Protein AF-A0A376DH18-F1 (afdb_monomer)

Sequence (117 aa):
MYSTLTREAITVTDIGEIGPEFTLIPPTTPYDKWDGEKWITDTAAQHAAAVAEANTKKSALLDEANAVTADWRTELALGIISDSDKTKLIAWMAYIRDVKATDTSTAPNVAFPSKPE

pLDDT: mean 79.19, std 20.58, range [38.75, 98.38]

Organism: NCBI:txid93378

Nearest PDB structures (foldseek):
  6dlm-assembly1_A  TM=6.278E-01  e=2.500E+00  synthetic construct
  6x94-assembly1_A  TM=4.406E-01  e=2.661E+00  Methanosarcina mazei Go1

Secondary structure (DSSP, 8-state):
-EETTT--B----S-SPPPTTEESSPPSSTTEEE-SSSEEE-HHHHHHHHHHHHHHHHHHHHHHHHHHTHHHHHHHHHT---HHHHHHHHHHHHHHHHHHH--GGGTTS--PPPPP-

Foldseek 3Di:
DAFLVPRDDDDDPDDDDDDLRDDPDHDPDPQWHDPSPDTDRPVVVVLVVLLVVLVVVLVVLLVVLCVVCVVVVVCVVVVNHDPVNVVLNVQSVVLNVQSVVFDSSPPPPTDRDDRDD

Mean predicted aligned error: 11.99 Å

Solvent-accessible surface area (backbone atoms only — not comparable to full-atom values): 7115 Å² total; per-residue (Å²): 81,36,39,76,87,74,72,46,82,44,89,76,95,72,97,65,86,77,53,96,67,53,47,89,71,77,71,90,51,101,47,44,40,75,75,88,84,50,73,44,67,37,61,66,60,48,38,53,50,33,26,51,50,43,47,53,52,49,50,52,55,45,54,50,55,51,59,75,40,46,62,55,54,50,28,50,75,71,70,68,51,49,75,68,55,49,52,41,47,52,47,50,52,50,44,48,51,51,48,69,66,50,64,37,85,59,30,79,78,56,80,75,74,76,84,73,124

InterPro domains:
  IPR003458 Bacteriophage T4, Gp38, tail fibre assembly [PF02413] (2-117)
  IPR051220 Tail Fiber Assembly Chaperone [PTHR34413] (20-117)

Structure (mmCIF, N/CA/C/O backbone):
data_AF-A0A376DH18-F1
#
_entry.id   AF-A0A376DH18-F1
#
loop_
_atom_site.group_PDB
_atom_site.id
_atom_site.type_symbol
_atom_site.label_atom_id
_atom_site.label_alt_id
_atom_site.label_comp_id
_atom_site.label_asym_id
_atom_site.label_entity_id
_atom_site.label_seq_id
_atom_site.pdbx_PDB_ins_code
_atom_site.Cartn_x
_atom_site.Cartn_y
_atom_site.Cartn_z
_atom_site.occupancy
_atom_site.B_iso_or_equiv
_atom_site.auth_seq_id
_atom_site.auth_comp_id
_atom_site.auth_asym_id
_atom_site.auth_atom_id
_atom_site.pdbx_PDB_model_num
ATOM 1 N N . MET A 1 1 ? 23.826 16.481 -30.243 1.00 52.03 1 MET A N 1
ATOM 2 C CA . MET A 1 1 ? 24.150 15.053 -30.452 1.00 52.03 1 MET A CA 1
ATOM 3 C C . MET A 1 1 ? 23.877 14.319 -29.151 1.00 52.03 1 MET A C 1
ATOM 5 O O . MET A 1 1 ? 24.054 14.930 -28.105 1.00 52.03 1 MET A O 1
ATOM 9 N N . TYR A 1 2 ? 23.433 13.064 -29.189 1.00 48.19 2 TYR A N 1
ATOM 10 C CA . TYR A 1 2 ? 23.205 12.267 -27.977 1.00 48.19 2 TYR A CA 1
ATOM 11 C C . TYR A 1 2 ? 24.161 11.074 -27.954 1.00 48.19 2 TYR A C 1
ATOM 13 O O . TYR A 1 2 ? 24.350 10.417 -28.977 1.00 48.19 2 TYR A O 1
ATOM 21 N N . SER A 1 3 ? 24.772 10.812 -26.798 1.00 50.62 3 SER A N 1
ATOM 22 C CA . SER A 1 3 ? 25.639 9.645 -26.590 1.00 50.62 3 SER A CA 1
ATOM 23 C C . SER A 1 3 ? 24.805 8.359 -26.563 1.00 50.62 3 SER A C 1
ATOM 25 O O . SER A 1 3 ? 23.898 8.230 -25.739 1.00 50.62 3 SER A O 1
ATOM 27 N N . THR A 1 4 ? 25.117 7.383 -27.422 1.00 46.94 4 THR A N 1
ATOM 28 C CA . THR A 1 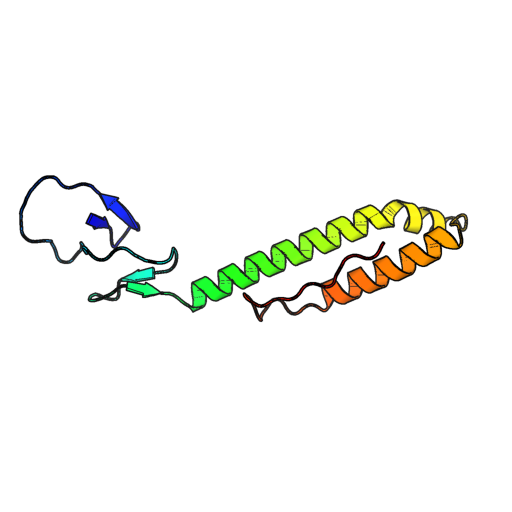4 ? 24.467 6.052 -27.424 1.00 46.94 4 THR A CA 1
ATOM 29 C C . THR A 1 4 ? 24.848 5.195 -26.210 1.00 46.94 4 THR A C 1
ATOM 31 O O . THR A 1 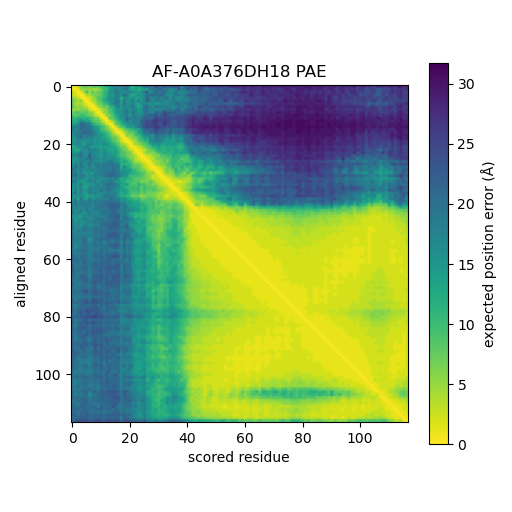4 ? 24.146 4.239 -25.887 1.00 46.94 4 THR A O 1
ATOM 34 N N . LEU A 1 5 ? 25.918 5.572 -25.500 1.00 50.34 5 LEU A N 1
ATOM 35 C CA . LEU A 1 5 ? 26.402 4.913 -24.284 1.00 50.34 5 LEU A CA 1
ATOM 36 C C . LEU A 1 5 ? 25.753 5.473 -23.011 1.00 50.34 5 LEU A C 1
ATOM 38 O O . LEU A 1 5 ? 25.439 4.711 -22.100 1.00 50.34 5 LEU A O 1
ATOM 42 N N . THR A 1 6 ? 25.559 6.794 -22.933 1.00 54.06 6 THR A N 1
ATOM 43 C CA . THR A 1 6 ? 25.169 7.478 -21.681 1.00 54.06 6 THR A CA 1
ATOM 44 C C . THR A 1 6 ? 23.844 8.233 -21.755 1.00 54.06 6 THR A C 1
ATOM 46 O O . THR A 1 6 ? 23.343 8.662 -20.722 1.00 54.06 6 THR A O 1
ATOM 49 N N . ARG A 1 7 ? 23.240 8.371 -22.945 1.00 54.72 7 ARG A N 1
ATOM 50 C CA . ARG A 1 7 ? 21.986 9.114 -23.196 1.00 54.72 7 ARG A CA 1
ATOM 51 C C . ARG A 1 7 ? 22.040 10.614 -22.858 1.00 54.72 7 ARG A C 1
ATOM 53 O O . ARG A 1 7 ? 21.004 11.271 -22.827 1.00 54.72 7 ARG A O 1
ATOM 60 N N . GLU A 1 8 ? 23.230 11.179 -22.657 1.00 52.38 8 GLU A N 1
ATOM 61 C CA . GLU A 1 8 ? 23.419 12.611 -22.399 1.00 52.38 8 GLU A CA 1
ATOM 62 C C . GLU A 1 8 ? 23.510 13.431 -23.696 1.00 52.38 8 GLU A C 1
ATOM 64 O O . GLU A 1 8 ? 24.020 12.960 -24.720 1.00 52.38 8 GLU A O 1
ATOM 69 N N . ALA A 1 9 ? 23.015 14.673 -23.645 1.00 45.16 9 ALA A N 1
ATOM 70 C CA . ALA A 1 9 ? 23.086 15.631 -24.743 1.00 45.16 9 ALA A CA 1
ATOM 71 C C . ALA A 1 9 ? 24.459 16.323 -24.767 1.00 45.16 9 ALA A C 1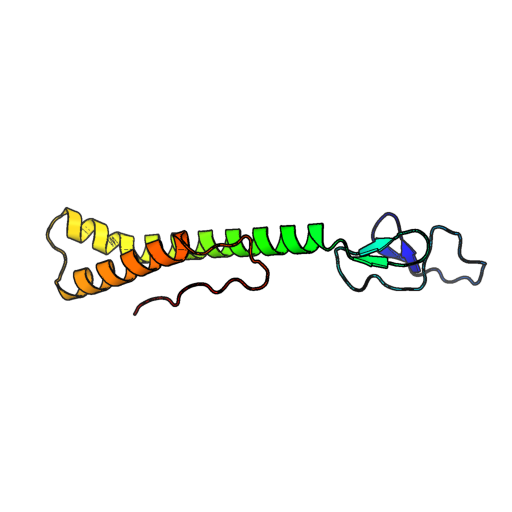
ATOM 73 O O . ALA A 1 9 ? 24.816 17.034 -23.832 1.00 45.16 9 ALA A O 1
ATOM 74 N N . ILE A 1 10 ? 25.203 16.159 -25.862 1.00 51.44 10 ILE A N 1
ATOM 75 C CA . ILE A 1 10 ? 26.474 16.845 -26.120 1.00 51.44 10 ILE A CA 1
ATOM 76 C C . ILE A 1 10 ? 26.267 17.854 -27.257 1.00 51.44 10 ILE A C 1
ATOM 78 O O . ILE A 1 10 ? 25.773 17.519 -28.345 1.00 51.44 10 ILE A O 1
ATOM 82 N N . THR A 1 11 ? 26.651 19.107 -27.015 1.00 39.81 11 THR A N 1
ATOM 83 C CA . THR A 1 11 ? 26.738 20.162 -28.031 1.00 39.81 11 THR A CA 1
ATOM 84 C C . THR A 1 11 ? 28.138 20.143 -28.644 1.00 39.81 11 THR A C 1
ATOM 86 O O . THR A 1 11 ? 29.076 20.664 -28.047 1.00 39.81 11 THR A O 1
ATOM 89 N N . VAL A 1 12 ? 28.298 19.521 -29.815 1.00 43.72 12 VAL A N 1
ATOM 90 C CA . VAL A 1 12 ? 29.535 19.611 -30.608 1.00 43.72 12 VAL A CA 1
ATOM 91 C C . VAL A 1 12 ? 29.346 20.681 -31.678 1.00 43.72 12 VAL A C 1
ATOM 93 O O . VAL A 1 12 ? 28.437 20.593 -32.501 1.00 43.72 12 VAL A O 1
ATOM 96 N N . THR A 1 13 ? 30.198 21.700 -31.622 1.00 42.97 13 THR A N 1
ATOM 97 C CA . THR A 1 13 ? 30.249 22.881 -32.493 1.00 42.97 13 THR A CA 1
ATOM 98 C C . THR A 1 13 ? 31.271 22.697 -33.623 1.00 42.97 13 THR A C 1
ATOM 100 O O . THR A 1 13 ? 32.099 23.570 -33.828 1.00 42.97 13 THR A O 1
ATOM 103 N N . ASP A 1 14 ? 31.253 21.570 -34.346 1.00 38.75 14 ASP A N 1
ATOM 104 C CA . ASP A 1 14 ? 32.034 21.433 -35.587 1.00 38.75 14 ASP A CA 1
ATOM 105 C C . ASP A 1 14 ? 31.460 20.381 -36.552 1.00 38.75 14 ASP A C 1
ATOM 107 O O . ASP A 1 14 ? 30.980 19.322 -36.141 1.00 38.75 14 ASP A O 1
ATOM 111 N N . ILE A 1 15 ? 31.478 20.724 -37.845 1.00 43.91 15 ILE A N 1
ATOM 112 C CA . ILE A 1 15 ? 30.873 19.990 -38.968 1.00 43.91 15 ILE A CA 1
ATOM 113 C C . ILE A 1 15 ? 31.906 18.996 -39.518 1.00 43.91 15 ILE A C 1
ATOM 115 O O . ILE A 1 15 ? 32.719 19.331 -40.376 1.00 43.91 15 ILE A O 1
ATOM 119 N N . GLY A 1 16 ? 31.863 17.765 -39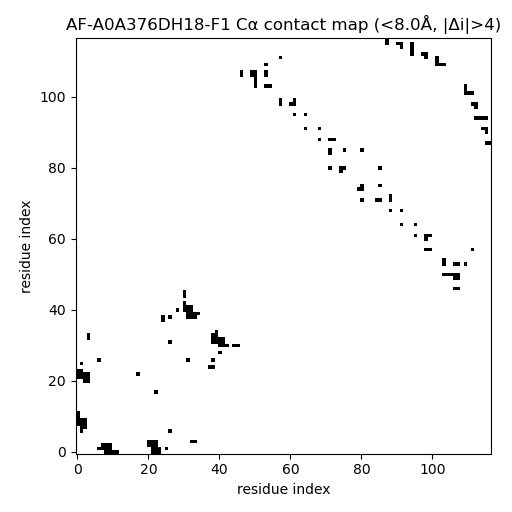.015 1.00 41.72 16 GLY A N 1
ATOM 120 C CA . GLY A 1 16 ? 32.544 16.589 -39.565 1.00 41.72 16 GLY A CA 1
ATOM 121 C C . GLY A 1 16 ? 31.604 15.381 -39.525 1.00 41.72 16 GLY A C 1
ATOM 122 O O . GLY A 1 16 ? 30.634 15.402 -38.765 1.00 41.72 16 GLY A O 1
ATOM 123 N N . GLU A 1 17 ? 31.843 14.370 -40.371 1.00 40.66 17 GLU A N 1
ATOM 124 C CA . GLU A 1 17 ? 31.010 13.158 -40.457 1.00 40.66 17 GLU A CA 1
ATOM 125 C C . GLU A 1 17 ? 30.722 12.583 -39.063 1.00 40.66 17 GLU A C 1
ATOM 127 O O . GLU A 1 17 ? 31.633 12.330 -38.274 1.00 40.66 17 GLU A O 1
ATOM 132 N N . ILE A 1 18 ? 29.434 12.409 -38.754 1.00 46.25 18 ILE A N 1
ATOM 133 C CA . ILE A 1 18 ? 28.978 11.785 -37.511 1.00 46.25 18 ILE A CA 1
ATOM 134 C C . ILE A 1 18 ? 29.565 10.371 -37.417 1.00 46.25 18 ILE A C 1
ATOM 136 O O . ILE A 1 18 ? 29.306 9.525 -38.271 1.00 46.25 18 ILE A O 1
ATOM 140 N N . GLY A 1 19 ? 30.378 10.124 -36.387 1.00 51.06 19 GLY A N 1
ATOM 141 C CA . GLY A 1 19 ? 30.885 8.785 -36.085 1.00 51.06 19 GLY A CA 1
ATOM 142 C C . GLY A 1 19 ? 29.731 7.808 -35.809 1.00 51.06 19 GLY A C 1
ATOM 143 O O . GLY A 1 19 ? 28.659 8.241 -35.375 1.00 51.06 19 GLY A O 1
ATOM 144 N N . PRO A 1 20 ? 29.920 6.494 -36.035 1.00 51.81 20 PRO A N 1
ATOM 145 C CA . PRO A 1 20 ? 28.864 5.483 -35.892 1.00 51.81 20 PRO A CA 1
ATOM 146 C C . PRO A 1 20 ? 28.264 5.410 -34.475 1.00 51.81 20 PRO A C 1
ATOM 148 O O . PRO A 1 20 ? 27.187 4.848 -34.285 1.00 51.81 20 PRO A O 1
ATOM 151 N N . GLU A 1 21 ? 28.933 5.992 -33.477 1.00 49.06 21 GLU A N 1
ATOM 152 C CA . GLU A 1 21 ? 28.465 6.095 -32.093 1.00 49.06 21 GLU A CA 1
ATOM 153 C C . GLU A 1 21 ? 27.491 7.261 -31.790 1.00 49.06 21 GLU A C 1
ATOM 155 O O . GLU A 1 21 ? 26.981 7.332 -30.664 1.00 49.06 21 GLU A O 1
ATOM 160 N N . PHE A 1 22 ? 27.187 8.149 -32.750 1.00 52.53 22 PHE A N 1
ATOM 161 C CA . PHE A 1 22 ? 26.325 9.324 -32.538 1.00 52.53 22 PHE A CA 1
ATOM 162 C C . PHE A 1 22 ? 25.100 9.355 -33.465 1.00 52.53 22 PHE A C 1
ATOM 164 O O . PHE A 1 22 ? 25.213 9.245 -34.681 1.00 52.53 22 PHE A O 1
ATOM 171 N N . THR A 1 23 ? 23.912 9.597 -32.895 1.00 55.03 23 THR A N 1
ATOM 172 C CA . THR A 1 23 ? 22.657 9.768 -33.653 1.00 55.03 23 THR A CA 1
ATOM 173 C C . THR A 1 23 ? 22.060 11.168 -33.477 1.00 55.03 23 THR A C 1
ATOM 175 O O . THR A 1 23 ? 22.143 11.781 -32.406 1.00 55.03 23 THR A O 1
ATOM 178 N N . LEU A 1 24 ? 21.468 11.690 -34.558 1.00 55.47 24 LEU A N 1
ATOM 179 C CA . LEU A 1 24 ? 20.703 12.945 -34.581 1.00 55.47 24 LEU A CA 1
ATOM 180 C C . LEU A 1 24 ? 19.235 12.750 -34.172 1.00 55.47 24 LEU A C 1
ATOM 182 O O . LEU A 1 24 ? 18.528 13.731 -33.953 1.00 55.47 24 LEU A O 1
ATOM 186 N N . ILE A 1 25 ? 18.773 11.502 -34.064 1.00 55.19 25 ILE A N 1
ATOM 187 C CA . ILE A 1 25 ? 17.420 11.184 -33.610 1.00 55.19 25 ILE A CA 1
ATOM 188 C C . ILE A 1 25 ? 17.442 11.216 -32.075 1.00 55.19 25 ILE A C 1
ATOM 190 O O . ILE A 1 25 ? 18.265 10.515 -31.489 1.00 55.19 25 ILE A O 1
ATOM 194 N N . PRO A 1 26 ? 16.603 12.011 -31.392 1.00 48.34 26 PRO A N 1
ATOM 195 C CA . PRO A 1 26 ? 16.530 11.981 -29.937 1.00 48.34 26 PRO A CA 1
ATOM 196 C C . PRO A 1 26 ? 15.796 10.716 -29.459 1.00 48.34 26 PRO A C 1
ATOM 198 O O . PRO A 1 26 ? 14.814 10.311 -30.092 1.00 48.34 26 PRO A O 1
ATOM 201 N N . PRO A 1 27 ? 16.212 10.103 -28.337 1.00 52.22 27 PRO A N 1
ATOM 202 C CA . PRO A 1 27 ? 15.363 9.136 -27.656 1.00 52.22 27 PRO A CA 1
ATOM 203 C C . PRO A 1 27 ? 14.076 9.849 -27.216 1.00 52.22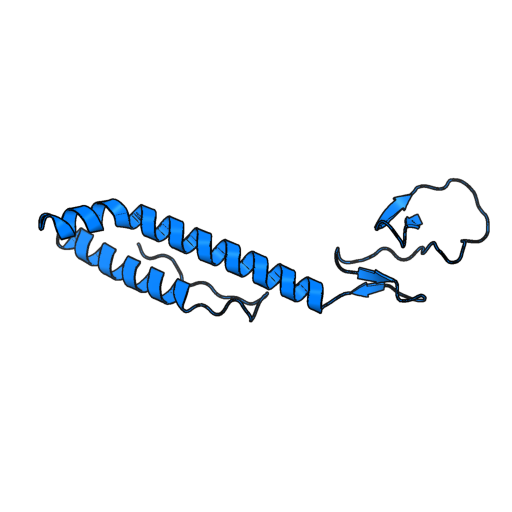 27 PRO A C 1
ATOM 205 O O . PRO A 1 27 ? 14.109 10.944 -26.657 1.00 52.22 27 PRO A O 1
ATOM 208 N N . THR A 1 28 ? 12.931 9.247 -27.512 1.00 58.78 28 THR A N 1
ATOM 209 C CA . THR A 1 28 ? 11.601 9.769 -27.170 1.00 58.78 28 THR A CA 1
ATOM 210 C C . THR A 1 28 ? 11.190 9.348 -25.758 1.00 58.78 28 THR A C 1
ATOM 212 O O . THR A 1 28 ? 10.385 10.025 -25.121 1.00 58.78 28 THR A O 1
ATOM 215 N N . THR A 1 29 ? 11.756 8.253 -25.237 1.00 56.25 29 THR A N 1
ATOM 216 C CA . THR A 1 29 ? 11.483 7.751 -23.886 1.00 56.25 29 THR A CA 1
ATOM 217 C C . THR A 1 29 ? 12.771 7.478 -23.096 1.00 56.25 29 THR A C 1
ATOM 219 O O . THR A 1 29 ? 13.801 7.143 -23.689 1.00 56.25 29 THR A O 1
ATOM 222 N N . PRO A 1 30 ? 12.734 7.519 -21.746 1.00 58.81 30 PRO A N 1
ATOM 223 C CA . PRO A 1 30 ? 13.876 7.147 -20.900 1.00 58.81 30 PRO A CA 1
ATOM 224 C C . PRO A 1 30 ? 14.344 5.691 -21.065 1.00 58.81 30 PRO A C 1
ATOM 226 O O . PRO A 1 30 ? 15.369 5.304 -20.506 1.00 58.81 30 PRO A O 1
ATOM 229 N N . TYR A 1 31 ? 13.601 4.865 -21.801 1.00 58.34 31 TYR A N 1
ATOM 230 C CA . TYR A 1 31 ? 13.843 3.431 -21.954 1.00 58.34 31 TYR A CA 1
ATOM 231 C C . TYR A 1 31 ? 14.335 3.061 -23.354 1.00 58.34 31 TYR A C 1
ATOM 233 O O . TYR A 1 31 ? 14.528 1.883 -23.644 1.00 58.34 31 TYR A O 1
ATOM 241 N N . ASP A 1 32 ? 14.584 4.044 -24.216 1.00 61.25 32 ASP A N 1
ATOM 242 C CA . ASP A 1 32 ? 15.023 3.797 -25.583 1.00 61.25 32 ASP A CA 1
ATOM 243 C C . ASP A 1 32 ? 16.461 3.253 -25.626 1.00 61.25 32 ASP A C 1
ATOM 245 O O . ASP A 1 32 ? 17.390 3.807 -25.028 1.00 61.25 32 ASP A O 1
ATOM 249 N N . LYS A 1 33 ? 16.651 2.132 -26.321 1.00 64.00 33 LYS A N 1
ATOM 250 C CA . LYS A 1 33 ? 17.944 1.505 -26.616 1.00 64.00 33 LYS A CA 1
ATOM 251 C C . LYS A 1 33 ? 18.249 1.659 -28.103 1.00 64.00 33 LYS A C 1
ATOM 253 O O . LYS A 1 33 ? 17.356 1.531 -28.934 1.00 64.00 33 LYS A O 1
ATOM 258 N N . TRP A 1 34 ? 19.495 1.967 -28.441 1.00 59.81 34 TRP A N 1
ATOM 259 C CA . TRP A 1 34 ? 19.922 2.103 -29.832 1.00 59.81 34 TRP A CA 1
ATOM 260 C C . TRP A 1 34 ? 20.207 0.717 -30.426 1.00 59.81 34 TRP A C 1
ATOM 262 O O . TRP A 1 34 ? 21.046 -0.002 -29.891 1.00 59.81 34 TRP A O 1
ATOM 272 N N . ASP A 1 35 ? 19.522 0.348 -31.510 1.00 59.81 35 ASP A N 1
ATOM 273 C CA . ASP A 1 35 ? 19.674 -0.957 -32.191 1.00 59.81 35 ASP A CA 1
ATOM 274 C C . ASP A 1 35 ? 20.651 -0.899 -33.386 1.00 59.81 35 ASP A C 1
ATOM 276 O O . ASP A 1 35 ? 20.708 -1.796 -34.216 1.00 59.81 35 ASP A O 1
ATOM 280 N N . GLY A 1 36 ? 21.407 0.196 -33.517 1.00 60.44 36 GLY A N 1
ATOM 281 C CA . GLY A 1 36 ? 22.341 0.438 -34.625 1.00 60.44 36 GLY A CA 1
ATOM 282 C C . GLY A 1 36 ? 21.777 1.333 -35.733 1.00 60.44 36 GLY A C 1
ATOM 283 O O . GLY A 1 36 ? 22.530 2.110 -36.310 1.00 60.44 36 GLY A O 1
ATOM 284 N N . GLU A 1 37 ? 20.460 1.311 -35.966 1.00 59.06 37 GLU A N 1
ATOM 285 C CA . GLU A 1 37 ? 19.788 2.174 -36.961 1.00 59.06 37 GLU A CA 1
ATOM 286 C C . GLU A 1 37 ? 18.744 3.126 -36.357 1.00 59.06 37 GLU A C 1
ATOM 288 O O . GLU A 1 37 ? 18.508 4.216 -36.880 1.00 59.06 37 GLU A O 1
ATOM 293 N N . LYS A 1 38 ? 18.090 2.723 -35.260 1.00 61.59 38 LYS A N 1
ATOM 294 C CA . LYS A 1 38 ? 16.998 3.477 -34.631 1.00 61.59 38 LYS A CA 1
ATOM 295 C C . LYS A 1 38 ? 16.927 3.234 -33.128 1.00 61.59 38 LYS A C 1
ATOM 297 O O . LYS A 1 38 ? 17.408 2.223 -32.616 1.00 61.59 38 LYS A O 1
ATOM 302 N N . TRP A 1 39 ? 16.258 4.149 -32.434 1.00 60.94 39 TRP A N 1
ATOM 303 C CA . TRP A 1 39 ? 15.841 3.945 -31.052 1.00 60.94 39 TRP A CA 1
ATOM 304 C C . TRP A 1 39 ? 14.714 2.913 -31.000 1.00 60.94 39 TRP A C 1
ATOM 306 O O . TRP A 1 39 ? 13.665 3.092 -31.618 1.00 60.94 39 TRP A O 1
ATOM 316 N N . ILE A 1 40 ? 14.936 1.836 -30.255 1.00 61.66 40 ILE A N 1
ATOM 317 C CA . ILE A 1 40 ? 13.925 0.855 -29.885 1.00 61.66 40 ILE A CA 1
ATOM 318 C C . ILE A 1 40 ? 13.624 1.045 -28.407 1.00 61.66 40 ILE A C 1
ATOM 320 O O . ILE A 1 40 ? 14.482 0.866 -27.544 1.00 61.66 40 ILE A O 1
ATOM 324 N N . THR A 1 41 ? 12.389 1.416 -28.113 1.00 66.25 41 THR A N 1
ATOM 325 C CA . THR A 1 41 ? 11.889 1.494 -26.748 1.00 66.25 41 THR A CA 1
ATOM 326 C C . THR A 1 41 ? 11.910 0.116 -26.100 1.00 66.25 41 THR A C 1
ATOM 328 O O . THR A 1 41 ? 11.283 -0.818 -26.598 1.00 66.25 41 THR A O 1
ATOM 331 N N . ASP A 1 42 ? 12.602 -0.011 -24.968 1.00 76.19 42 ASP A N 1
ATOM 332 C CA . ASP A 1 42 ? 12.552 -1.223 -24.160 1.00 76.19 42 ASP A CA 1
ATOM 333 C C . ASP A 1 42 ? 11.198 -1.297 -23.440 1.00 76.19 42 ASP A C 1
ATOM 335 O O . ASP A 1 42 ? 11.020 -0.821 -22.316 1.00 76.19 42 ASP A O 1
ATOM 339 N N . THR A 1 43 ? 10.210 -1.868 -24.128 1.00 75.31 43 THR A N 1
ATOM 340 C CA . THR A 1 43 ? 8.843 -2.035 -23.624 1.00 75.31 43 THR A CA 1
ATOM 341 C C . THR A 1 43 ? 8.796 -2.894 -22.362 1.00 75.31 43 THR A C 1
ATOM 343 O O . THR A 1 43 ? 7.907 -2.709 -21.534 1.00 75.31 43 THR A O 1
ATOM 346 N N . ALA A 1 44 ? 9.759 -3.806 -22.179 1.00 76.38 44 ALA A N 1
ATOM 347 C CA . ALA A 1 44 ? 9.872 -4.604 -20.963 1.00 76.38 44 ALA A CA 1
ATOM 348 C C . ALA A 1 44 ? 10.356 -3.746 -19.785 1.00 76.38 44 ALA A C 1
ATOM 350 O O . ALA A 1 44 ? 9.780 -3.822 -18.701 1.00 76.38 44 ALA A O 1
ATOM 351 N N . ALA A 1 45 ? 11.352 -2.881 -19.998 1.00 75.56 45 ALA A N 1
ATOM 352 C CA . ALA A 1 45 ? 11.803 -1.932 -18.981 1.00 75.56 45 ALA A CA 1
ATOM 353 C C . ALA A 1 45 ? 10.718 -0.899 -18.626 1.00 75.56 45 ALA A C 1
ATOM 355 O O . ALA A 1 45 ? 10.542 -0.581 -17.451 1.00 75.56 45 ALA A O 1
ATOM 356 N N . GLN A 1 46 ? 9.945 -0.428 -19.613 1.00 76.62 46 GLN A N 1
ATOM 357 C CA . GLN A 1 46 ? 8.788 0.445 -19.380 1.00 76.62 46 GLN A CA 1
ATOM 358 C C . GLN A 1 46 ? 7.707 -0.227 -18.535 1.00 76.62 46 GLN A C 1
ATOM 360 O O . GLN A 1 46 ? 7.224 0.361 -17.567 1.00 76.62 46 GLN A O 1
ATOM 365 N N . HIS A 1 47 ? 7.332 -1.459 -18.885 1.00 82.44 47 HIS A N 1
ATOM 366 C CA . HIS A 1 47 ? 6.344 -2.224 -18.127 1.00 82.44 47 HIS A CA 1
ATOM 367 C C . HIS A 1 47 ? 6.828 -2.493 -16.700 1.00 82.44 47 HIS A C 1
ATOM 369 O O . HIS A 1 47 ? 6.101 -2.216 -15.751 1.00 82.44 47 HIS A O 1
ATOM 375 N N . ALA A 1 48 ? 8.082 -2.922 -16.530 1.00 81.31 48 ALA A N 1
ATOM 376 C CA . ALA A 1 48 ? 8.670 -3.159 -15.215 1.00 81.31 48 ALA A CA 1
ATOM 377 C C . ALA A 1 48 ? 8.659 -1.900 -14.331 1.00 81.31 48 ALA A C 1
ATOM 379 O O . ALA A 1 48 ? 8.315 -1.982 -13.150 1.00 81.31 48 ALA A O 1
ATOM 380 N N . ALA A 1 49 ? 8.980 -0.731 -14.896 1.00 83.56 49 ALA A N 1
ATOM 381 C CA . ALA A 1 49 ? 8.900 0.538 -14.180 1.00 83.56 49 ALA A CA 1
ATOM 382 C C . ALA A 1 49 ? 7.457 0.889 -13.785 1.00 83.56 49 ALA A C 1
ATOM 384 O O . ALA A 1 49 ? 7.204 1.220 -12.628 1.00 83.56 49 ALA A O 1
ATOM 385 N N . ALA A 1 50 ? 6.496 0.728 -14.698 1.00 85.69 50 ALA A N 1
ATOM 386 C CA . ALA A 1 50 ? 5.085 0.976 -14.411 1.00 85.69 50 ALA A CA 1
ATOM 387 C C . ALA A 1 50 ? 4.541 0.041 -13.311 1.00 85.69 50 ALA A C 1
ATOM 389 O O . ALA A 1 50 ? 3.795 0.474 -12.431 1.00 85.69 50 ALA A O 1
ATOM 390 N N . VAL A 1 51 ? 4.947 -1.234 -13.311 1.00 89.69 51 VAL A N 1
ATOM 391 C CA . VAL A 1 51 ? 4.612 -2.194 -12.246 1.00 89.69 51 VAL A CA 1
ATOM 392 C C . VAL A 1 51 ? 5.232 -1.766 -10.910 1.00 89.69 51 VAL A C 1
ATOM 394 O O . VAL A 1 51 ? 4.567 -1.835 -9.874 1.00 89.69 51 VAL A O 1
ATOM 397 N N . ALA A 1 52 ? 6.483 -1.297 -10.904 1.00 90.06 52 ALA A N 1
ATOM 398 C CA . ALA A 1 52 ? 7.153 -0.818 -9.694 1.00 90.06 52 ALA A CA 1
ATOM 399 C C . ALA A 1 52 ? 6.467 0.427 -9.097 1.00 90.06 52 ALA A C 1
ATOM 401 O O . ALA A 1 52 ? 6.248 0.495 -7.883 1.00 90.06 52 ALA A O 1
ATOM 402 N N . GLU A 1 53 ? 6.059 1.378 -9.938 1.00 91.31 53 GLU A N 1
ATOM 403 C CA . GLU A 1 53 ? 5.278 2.548 -9.524 1.00 91.31 53 GLU A CA 1
ATOM 404 C C . GLU A 1 53 ? 3.908 2.144 -8.966 1.00 91.31 53 GLU A C 1
ATOM 406 O O . GLU A 1 53 ? 3.515 2.598 -7.886 1.00 91.31 53 GLU A O 1
ATOM 411 N N . ALA A 1 54 ? 3.202 1.232 -9.642 1.00 91.25 54 ALA A N 1
ATOM 412 C CA . ALA A 1 54 ? 1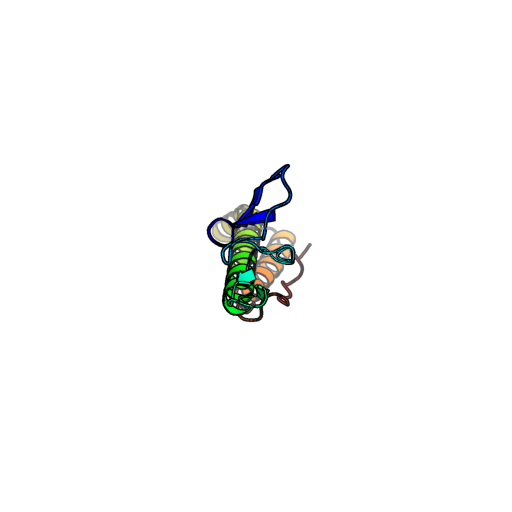.923 0.712 -9.169 1.00 91.25 54 ALA A CA 1
ATOM 413 C C . ALA A 1 54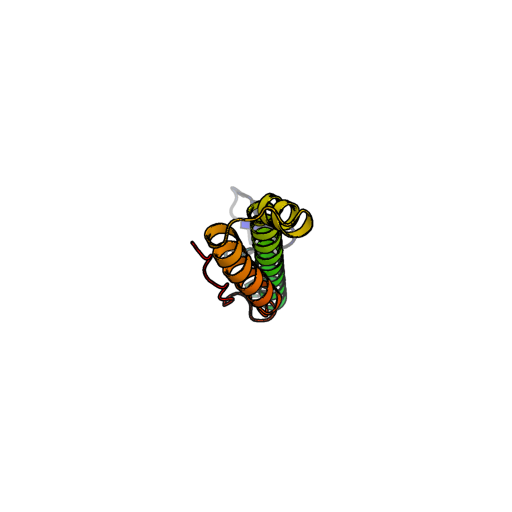 ? 2.061 0.005 -7.808 1.00 91.25 54 ALA A C 1
ATOM 415 O O . ALA A 1 54 ? 1.242 0.220 -6.914 1.00 91.25 54 ALA A O 1
ATOM 416 N N . ASN A 1 55 ? 3.121 -0.780 -7.598 1.00 93.56 55 ASN A N 1
ATOM 417 C CA . ASN A 1 55 ? 3.408 -1.412 -6.307 1.00 93.56 55 ASN A CA 1
ATOM 418 C C . ASN A 1 55 ? 3.715 -0.389 -5.207 1.00 93.56 55 ASN A C 1
ATOM 420 O O . ASN A 1 55 ? 3.210 -0.518 -4.091 1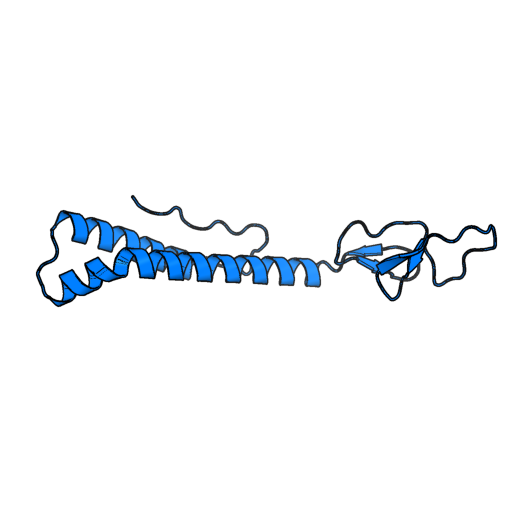.00 93.56 55 ASN A O 1
ATOM 424 N N . THR A 1 56 ? 4.485 0.651 -5.524 1.00 95.00 56 THR A N 1
ATOM 425 C CA . THR A 1 56 ? 4.776 1.745 -4.585 1.00 95.00 56 THR A CA 1
ATOM 426 C C . THR A 1 56 ? 3.490 2.450 -4.161 1.00 95.00 56 THR A C 1
ATOM 428 O O . THR A 1 56 ? 3.234 2.620 -2.969 1.00 95.00 56 THR A O 1
ATOM 431 N N . LYS A 1 57 ? 2.623 2.783 -5.125 1.00 94.88 57 LYS A N 1
ATOM 432 C CA . LYS A 1 57 ? 1.312 3.382 -4.856 1.00 94.88 57 LYS A CA 1
ATOM 433 C C . LYS A 1 57 ? 0.434 2.467 -4.002 1.00 94.88 57 LYS A C 1
ATOM 435 O O . LYS A 1 57 ? -0.173 2.936 -3.044 1.00 94.88 57 LYS A O 1
ATOM 440 N N . LYS A 1 58 ? 0.396 1.167 -4.308 1.00 96.56 58 LYS A N 1
ATOM 441 C CA . LYS A 1 58 ? -0.326 0.163 -3.515 1.00 96.56 58 LYS A CA 1
ATOM 442 C C . LYS A 1 58 ? 0.137 0.162 -2.058 1.00 96.56 58 LYS A C 1
ATOM 444 O O . LYS A 1 58 ? -0.709 0.196 -1.171 1.00 96.56 58 LYS A O 1
ATOM 449 N N . SER A 1 59 ? 1.450 0.166 -1.815 1.00 97.00 59 SER A N 1
ATOM 450 C CA . SER A 1 59 ? 2.003 0.235 -0.456 1.00 97.00 59 SER A CA 1
ATOM 451 C C . SER A 1 59 ? 1.567 1.512 0.259 1.00 97.00 59 SER A C 1
ATOM 453 O O . SER A 1 59 ? 0.990 1.431 1.337 1.00 97.00 59 SER A O 1
ATOM 455 N N . ALA A 1 60 ? 1.731 2.674 -0.381 1.00 97.56 60 ALA A N 1
ATOM 456 C CA . ALA A 1 60 ? 1.363 3.959 0.210 1.00 97.56 60 ALA A CA 1
ATOM 457 C C . ALA A 1 60 ? -0.125 4.033 0.601 1.00 97.56 60 ALA A C 1
ATOM 459 O O . ALA A 1 60 ? -0.458 4.511 1.683 1.00 97.56 60 ALA A O 1
ATOM 460 N N . LEU A 1 61 ? -1.027 3.514 -0.243 1.00 97.56 61 LEU A N 1
ATOM 461 C CA . LEU A 1 61 ? -2.463 3.467 0.059 1.00 97.56 61 LEU A CA 1
ATOM 462 C C . LEU A 1 61 ? -2.787 2.546 1.244 1.00 97.56 61 LEU A C 1
ATOM 464 O O . LEU A 1 61 ? -3.712 2.834 2.005 1.00 97.56 61 LEU A O 1
ATOM 468 N N . LEU A 1 62 ? -2.057 1.438 1.396 1.00 98.06 62 LEU A N 1
ATOM 469 C CA . LEU A 1 62 ? -2.217 0.532 2.534 1.00 98.06 62 LEU A CA 1
ATOM 470 C C . LEU A 1 62 ? -1.697 1.161 3.824 1.00 98.06 62 LEU A C 1
ATOM 472 O O . LEU A 1 62 ? -2.359 1.046 4.854 1.00 98.06 62 LEU A O 1
ATOM 476 N N . ASP A 1 63 ? -0.548 1.827 3.766 1.00 98.12 63 ASP A N 1
ATOM 477 C CA . ASP A 1 63 ? 0.048 2.512 4.913 1.00 98.12 63 ASP A CA 1
ATOM 478 C C . ASP A 1 63 ? -0.865 3.637 5.407 1.00 98.12 63 ASP A C 1
ATOM 480 O O . ASP A 1 63 ? -1.163 3.715 6.598 1.00 98.12 63 ASP A O 1
ATOM 484 N N . GLU A 1 64 ? -1.408 4.436 4.487 1.00 97.62 64 GLU A N 1
ATOM 485 C CA . GLU A 1 64 ? -2.383 5.478 4.806 1.00 97.62 64 GLU A CA 1
ATOM 486 C C . GLU A 1 64 ? -3.646 4.899 5.456 1.00 97.62 64 GLU A C 1
ATOM 488 O O . GLU A 1 64 ? -4.048 5.339 6.531 1.00 97.62 64 GLU A O 1
ATOM 493 N N . ALA A 1 65 ? -4.255 3.873 4.855 1.00 97.44 65 ALA A N 1
ATOM 494 C CA . ALA A 1 65 ? -5.457 3.255 5.410 1.00 97.44 65 ALA A CA 1
ATOM 495 C C . ALA A 1 65 ? -5.207 2.618 6.787 1.00 97.44 65 ALA A C 1
ATOM 497 O O . ALA A 1 65 ? -6.075 2.642 7.663 1.00 97.44 65 ALA A O 1
ATOM 498 N N . ASN A 1 66 ? -4.017 2.054 7.007 1.00 97.38 66 ASN A N 1
ATOM 499 C CA . ASN A 1 66 ? -3.624 1.532 8.311 1.00 97.38 66 ASN A CA 1
ATOM 500 C C . ASN A 1 66 ? -3.447 2.642 9.348 1.00 97.38 66 ASN A C 1
ATOM 502 O O . ASN A 1 66 ? -3.847 2.436 10.491 1.00 97.38 66 ASN A O 1
ATOM 506 N N . ALA A 1 67 ? -2.896 3.792 8.955 1.00 97.94 67 ALA A N 1
ATOM 507 C CA . ALA A 1 67 ? -2.765 4.953 9.828 1.00 97.94 67 ALA A CA 1
ATOM 508 C C . ALA A 1 67 ? -4.137 5.531 10.204 1.00 97.94 67 ALA A C 1
ATOM 510 O O . ALA A 1 67 ? -4.407 5.723 11.385 1.00 97.94 67 ALA A O 1
ATOM 511 N N . VAL A 1 68 ? -5.036 5.715 9.229 1.00 96.69 68 VAL A N 1
ATOM 512 C CA . VAL A 1 68 ? -6.405 6.220 9.462 1.00 96.69 68 VAL A CA 1
ATOM 513 C C . VAL A 1 68 ? -7.185 5.320 10.423 1.00 96.69 68 VAL A C 1
ATOM 515 O O . VAL A 1 68 ? -7.927 5.802 11.269 1.00 96.69 68 VAL A O 1
ATOM 518 N N . THR A 1 69 ? -7.008 4.001 10.319 1.00 97.69 69 THR A N 1
ATOM 519 C CA . THR A 1 69 ? -7.761 3.030 11.130 1.00 97.69 69 THR A CA 1
ATOM 520 C C . THR A 1 69 ? -7.104 2.670 12.464 1.00 97.69 69 THR A C 1
ATOM 522 O O . THR A 1 69 ? -7.652 1.841 13.193 1.00 97.69 69 THR A O 1
ATOM 525 N N . ALA A 1 70 ? -5.939 3.237 12.795 1.00 98.06 70 ALA A N 1
ATOM 526 C CA . ALA A 1 70 ? -5.151 2.828 13.959 1.00 98.06 70 ALA A CA 1
ATOM 527 C C . ALA A 1 70 ? -5.896 3.042 15.289 1.00 98.06 70 ALA A C 1
ATOM 529 O O . ALA A 1 70 ? -5.989 2.115 16.102 1.00 98.06 70 ALA A O 1
ATOM 530 N N . ASP A 1 71 ? -6.484 4.224 15.475 1.00 97.88 71 ASP A N 1
ATOM 531 C CA . ASP A 1 71 ? -7.206 4.572 16.702 1.00 97.88 71 ASP A CA 1
ATOM 532 C C . ASP A 1 71 ? -8.472 3.722 16.846 1.00 97.88 71 ASP A C 1
ATOM 534 O O . ASP A 1 71 ? -8.648 3.050 17.860 1.00 97.88 71 ASP A O 1
ATOM 538 N N . TRP A 1 72 ? -9.281 3.606 15.787 1.00 98.25 72 TRP A N 1
ATOM 539 C CA . TRP A 1 72 ? -10.483 2.764 15.796 1.00 98.25 72 TRP A CA 1
ATOM 540 C C . TRP A 1 72 ? -10.181 1.290 16.084 1.00 98.25 72 TRP A C 1
ATOM 542 O O . TRP A 1 72 ? -10.942 0.623 16.782 1.00 98.25 72 TRP A O 1
ATOM 552 N N . ARG A 1 73 ? -9.067 0.742 15.580 1.00 97.31 73 ARG A N 1
ATOM 553 C CA . ARG A 1 73 ? -8.646 -0.631 15.918 1.00 97.31 73 ARG A CA 1
ATOM 554 C C . ARG A 1 73 ? -8.321 -0.772 17.406 1.00 97.31 73 ARG A C 1
ATOM 556 O O . ARG A 1 73 ? -8.644 -1.802 17.995 1.00 97.31 73 ARG A O 1
ATOM 563 N N . THR A 1 74 ? -7.720 0.253 18.006 1.00 98.38 74 THR A N 1
ATOM 564 C CA . THR A 1 74 ? -7.413 0.300 19.443 1.00 98.38 74 THR A CA 1
ATOM 565 C C . THR A 1 74 ? -8.691 0.418 20.272 1.00 98.38 74 THR A C 1
ATOM 567 O O . THR A 1 74 ? -8.898 -0.363 21.199 1.00 98.38 74 THR A O 1
ATOM 570 N N . GLU A 1 75 ? -9.597 1.320 19.899 1.00 98.19 75 GLU A N 1
ATOM 571 C CA . GLU A 1 75 ? -10.905 1.475 20.539 1.00 98.19 75 GLU A CA 1
ATOM 572 C C . GLU A 1 75 ? -11.749 0.199 20.447 1.00 98.19 75 GLU A C 1
ATOM 574 O O . GLU A 1 75 ? -12.383 -0.200 21.425 1.00 98.19 75 GLU A O 1
ATOM 579 N N . LEU A 1 76 ? -11.732 -0.481 19.293 1.00 97.69 76 LEU A N 1
ATOM 580 C CA . LEU A 1 76 ? -12.415 -1.759 19.101 1.00 97.69 76 LEU A CA 1
ATOM 581 C C . LEU A 1 76 ? -11.834 -2.837 20.023 1.00 97.69 76 LEU A C 1
ATOM 583 O O . LEU A 1 76 ? -12.598 -3.578 20.636 1.00 97.69 76 LEU A O 1
ATOM 587 N N . ALA A 1 77 ? -10.504 -2.915 20.142 1.00 97.62 77 ALA A N 1
ATOM 588 C CA . ALA A 1 77 ? -9.833 -3.873 21.021 1.00 97.62 77 ALA A CA 1
ATOM 589 C C . ALA A 1 77 ? -10.140 -3.627 22.508 1.00 97.62 77 ALA A C 1
ATOM 591 O O . ALA A 1 77 ? -10.245 -4.576 23.282 1.00 97.62 77 ALA A O 1
ATOM 592 N N . LEU A 1 78 ? -10.319 -2.363 22.897 1.00 98.12 78 LEU A N 1
ATOM 593 C CA . LEU A 1 78 ? -10.731 -1.960 24.243 1.00 98.12 78 LEU A CA 1
ATOM 594 C C . LEU A 1 78 ? -12.249 -2.083 24.473 1.00 98.12 78 LEU A C 1
ATOM 596 O O . LEU A 1 78 ? -12.702 -1.956 25.608 1.00 98.12 78 LEU A O 1
ATOM 600 N N . GLY A 1 79 ? -13.035 -2.324 23.419 1.00 97.81 79 GLY A N 1
ATOM 601 C CA . GLY A 1 79 ? -14.495 -2.400 23.486 1.00 97.81 79 GLY A CA 1
ATOM 602 C C . GLY A 1 79 ? -15.192 -1.049 23.688 1.00 97.81 79 GLY A C 1
ATOM 603 O O . GLY A 1 79 ? -16.336 -1.031 24.132 1.00 97.81 79 GLY A O 1
ATOM 604 N N . ILE A 1 80 ? -14.518 0.065 23.381 1.00 98.25 80 ILE A N 1
ATOM 605 C CA . ILE A 1 80 ? -15.013 1.439 23.601 1.00 98.25 80 ILE A CA 1
ATOM 606 C C . ILE A 1 80 ? -15.396 2.173 22.308 1.00 98.25 80 ILE A C 1
ATOM 608 O O . ILE A 1 80 ? -15.834 3.319 22.366 1.00 98.25 80 ILE A O 1
ATOM 612 N N . ILE A 1 81 ? -15.213 1.537 21.148 1.00 98.25 81 ILE A N 1
ATOM 613 C CA . ILE A 1 81 ? -15.514 2.131 19.839 1.00 98.25 81 ILE A CA 1
ATOM 614 C C . ILE A 1 81 ? -17.002 2.486 19.701 1.00 98.25 81 ILE A C 1
ATOM 616 O O . ILE A 1 81 ? -17.877 1.714 20.100 1.00 98.25 81 ILE A O 1
ATOM 620 N N . SER A 1 82 ? -17.295 3.632 19.082 1.00 98.19 82 SER A N 1
ATOM 621 C CA . SER A 1 82 ? -18.669 4.028 18.753 1.00 98.19 82 SER A CA 1
ATOM 622 C C . SER A 1 82 ? -19.231 3.224 17.566 1.00 98.19 82 SER A C 1
ATOM 624 O O . SER A 1 82 ? -18.484 2.753 16.707 1.00 98.19 82 SER A O 1
ATOM 626 N N . ASP A 1 83 ? -20.559 3.095 17.448 1.00 98.06 83 ASP A N 1
ATOM 627 C CA . ASP A 1 83 ? -21.178 2.423 16.286 1.00 98.06 83 ASP A CA 1
ATOM 628 C C . ASP A 1 83 ? -20.869 3.136 14.953 1.00 98.06 83 ASP A C 1
ATOM 630 O O . ASP A 1 83 ? -20.719 2.497 13.905 1.00 98.06 83 ASP A O 1
ATOM 634 N N . SER A 1 84 ? -20.722 4.465 14.997 1.00 96.94 84 SER A N 1
ATOM 635 C CA . SER A 1 84 ? -20.323 5.285 13.848 1.00 96.94 84 SER A CA 1
ATOM 636 C C . SER A 1 84 ? -18.900 4.947 13.398 1.00 96.94 84 SER A C 1
ATOM 638 O O . SER A 1 84 ? -18.671 4.623 12.232 1.00 96.94 84 SER A O 1
ATOM 640 N N . ASP A 1 85 ? -17.945 4.953 14.327 1.00 97.44 85 ASP A N 1
ATOM 641 C CA . ASP A 1 85 ? -16.539 4.669 14.025 1.00 97.44 85 ASP A CA 1
ATOM 642 C C . ASP A 1 85 ? -16.328 3.209 13.629 1.00 97.44 85 ASP A C 1
ATOM 644 O O . ASP A 1 85 ? -15.552 2.908 12.723 1.00 97.44 85 ASP A O 1
ATOM 648 N N . LYS A 1 86 ? -17.098 2.287 14.212 1.00 97.69 86 LYS A N 1
ATOM 649 C CA . LYS A 1 86 ? -17.119 0.883 13.795 1.00 97.69 86 LYS A CA 1
ATOM 650 C C . LYS A 1 86 ? -17.573 0.724 12.344 1.00 97.69 86 LYS A C 1
ATOM 652 O O . LYS A 1 86 ? -16.999 -0.084 11.613 1.00 97.69 86 LYS A O 1
ATOM 657 N N . THR A 1 87 ? -18.566 1.499 11.910 1.00 97.94 87 THR A N 1
ATOM 658 C CA . THR A 1 87 ? -19.035 1.492 10.515 1.00 97.94 87 THR A CA 1
ATOM 659 C C . THR A 1 87 ? -17.942 1.987 9.567 1.00 97.94 87 THR A C 1
ATOM 661 O O . THR A 1 87 ? -17.663 1.333 8.559 1.00 97.94 87 THR A O 1
ATOM 664 N N . LYS A 1 88 ? -17.249 3.075 9.929 1.00 97.50 88 LYS A N 1
ATOM 665 C CA . LYS A 1 88 ? -16.091 3.575 9.170 1.00 97.50 88 LYS A CA 1
ATOM 666 C C . LYS A 1 88 ? -14.963 2.552 9.120 1.00 97.50 88 LYS A C 1
ATOM 668 O O . LYS A 1 88 ? -14.451 2.255 8.044 1.00 97.50 88 LYS A O 1
ATOM 673 N N . LEU A 1 89 ? -14.622 1.939 10.254 1.00 97.88 89 LEU A N 1
ATOM 674 C CA . LEU A 1 89 ? -13.597 0.902 10.325 1.00 97.88 89 LEU A CA 1
ATOM 675 C C . LEU A 1 89 ? -13.917 -0.270 9.386 1.00 97.88 89 LEU A C 1
ATOM 677 O O . LEU A 1 89 ? -13.027 -0.743 8.686 1.00 97.88 89 LEU A O 1
ATOM 681 N N . ILE A 1 90 ? -15.176 -0.713 9.304 1.00 97.75 90 ILE A N 1
ATOM 682 C CA . ILE A 1 90 ? -15.592 -1.766 8.362 1.00 97.75 90 ILE A CA 1
ATOM 683 C C . ILE A 1 90 ? -15.364 -1.334 6.905 1.00 97.75 90 ILE A C 1
ATOM 685 O O . ILE A 1 90 ? -14.799 -2.110 6.127 1.00 97.75 90 ILE A O 1
ATOM 689 N N . ALA A 1 91 ? -15.751 -0.109 6.537 1.00 98.12 91 ALA A N 1
ATOM 690 C CA . ALA A 1 91 ? -15.551 0.419 5.187 1.00 98.12 91 ALA A CA 1
ATOM 691 C C . ALA A 1 91 ? -14.059 0.507 4.822 1.00 98.12 91 ALA A C 1
ATOM 693 O O . ALA A 1 91 ? -13.641 0.037 3.762 1.00 98.12 91 ALA A O 1
ATOM 694 N N . TRP A 1 92 ? -13.227 1.012 5.734 1.00 98.31 92 TRP A N 1
ATOM 695 C CA . TRP A 1 92 ? -11.778 1.078 5.545 1.00 98.31 92 TRP A CA 1
ATOM 696 C C . TRP A 1 92 ? -11.116 -0.305 5.486 1.00 98.31 92 TRP A C 1
ATOM 698 O O . TRP A 1 92 ? -10.193 -0.513 4.697 1.00 98.31 92 TRP A O 1
ATOM 708 N N . MET A 1 93 ? -11.596 -1.289 6.252 1.00 97.94 93 MET A N 1
ATOM 709 C CA . MET A 1 93 ? -11.106 -2.670 6.155 1.00 97.94 93 MET A CA 1
ATOM 710 C C . MET A 1 93 ? -11.468 -3.320 4.812 1.00 97.94 93 MET A C 1
ATOM 712 O O . MET A 1 93 ? -10.654 -4.069 4.264 1.00 97.94 93 MET A O 1
ATOM 716 N N . ALA A 1 94 ? -12.648 -3.018 4.258 1.00 97.94 94 ALA A N 1
ATOM 717 C CA . ALA A 1 94 ? -13.018 -3.437 2.907 1.00 97.94 94 ALA A CA 1
ATOM 718 C C . ALA A 1 94 ? -12.099 -2.794 1.857 1.00 97.94 94 ALA A C 1
ATOM 720 O O . ALA A 1 94 ? -11.516 -3.513 1.051 1.00 97.94 94 ALA A O 1
ATOM 721 N N . TYR A 1 95 ? -11.867 -1.482 1.953 1.00 98.19 95 TYR A N 1
ATOM 722 C CA . TYR A 1 95 ? -10.927 -0.764 1.092 1.00 98.19 95 TYR A CA 1
ATOM 723 C C . TYR A 1 95 ? -9.512 -1.368 1.128 1.00 98.19 95 TYR A C 1
ATOM 725 O O . TYR A 1 95 ? -8.935 -1.649 0.081 1.00 98.19 95 TYR A O 1
ATOM 733 N N . ILE A 1 96 ? -8.962 -1.652 2.316 1.00 97.75 96 ILE A N 1
ATOM 734 C CA . ILE A 1 96 ? -7.640 -2.291 2.466 1.00 97.75 96 ILE A CA 1
ATOM 735 C C . ILE A 1 96 ? -7.583 -3.636 1.736 1.00 97.75 96 ILE A C 1
ATOM 737 O O . ILE A 1 96 ? -6.586 -3.948 1.082 1.00 97.75 96 ILE A O 1
ATOM 741 N N . ARG A 1 97 ? -8.631 -4.456 1.861 1.00 97.94 97 ARG A N 1
ATOM 742 C CA . ARG A 1 97 ? -8.718 -5.743 1.160 1.00 97.94 97 ARG A CA 1
ATOM 743 C C . ARG A 1 97 ? -8.732 -5.539 -0.354 1.00 97.94 97 ARG A C 1
ATOM 745 O O . ARG A 1 97 ? -8.008 -6.249 -1.048 1.00 97.94 97 ARG A O 1
ATOM 752 N N . ASP A 1 98 ? -9.492 -4.570 -0.842 1.00 97.50 98 ASP A N 1
ATOM 753 C CA . ASP A 1 98 ? -9.624 -4.309 -2.275 1.00 97.50 98 ASP A CA 1
ATOM 754 C C . ASP A 1 98 ? -8.306 -3.775 -2.861 1.00 97.50 98 ASP A C 1
ATOM 756 O O . ASP A 1 98 ? -7.858 -4.263 -3.897 1.00 97.50 98 ASP A O 1
ATOM 760 N N . VAL A 1 99 ? -7.602 -2.883 -2.146 1.00 96.75 99 VAL A N 1
ATOM 761 C CA . VAL A 1 99 ? -6.247 -2.428 -2.517 1.00 96.75 99 VAL A CA 1
ATOM 762 C C . VAL A 1 99 ? -5.270 -3.606 -2.551 1.00 96.75 99 VAL A C 1
ATOM 764 O O . VAL A 1 99 ? -4.468 -3.721 -3.477 1.00 96.75 99 VAL A O 1
ATOM 767 N N . LYS A 1 100 ? -5.322 -4.519 -1.568 1.00 96.00 100 LYS A N 1
ATOM 768 C CA . LYS A 1 100 ? -4.483 -5.733 -1.557 1.00 96.00 100 LYS A CA 1
ATOM 769 C C . LYS A 1 100 ? -4.778 -6.652 -2.741 1.00 96.00 100 LYS A C 1
ATOM 771 O O . LYS A 1 100 ? -3.838 -7.246 -3.268 1.00 96.00 100 LYS A O 1
ATOM 776 N N . ALA A 1 101 ? -6.036 -6.744 -3.160 1.00 96.44 101 ALA A N 1
ATOM 777 C CA . ALA A 1 101 ? -6.463 -7.554 -4.295 1.00 96.44 101 ALA A CA 1
ATOM 778 C C . ALA A 1 101 ? -6.142 -6.920 -5.660 1.00 96.44 10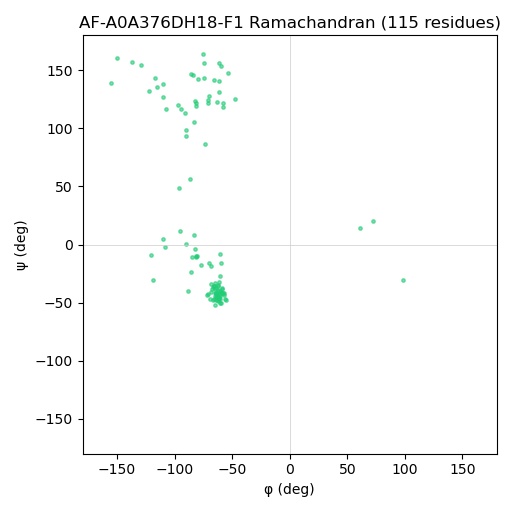1 ALA A C 1
ATOM 780 O O . ALA A 1 101 ? -6.123 -7.635 -6.656 1.00 96.44 101 ALA A O 1
ATOM 781 N N . THR A 1 102 ? -5.857 -5.613 -5.723 1.00 94.69 102 THR A N 1
ATOM 782 C CA . THR A 1 102 ? -5.481 -4.935 -6.972 1.00 94.69 102 THR A CA 1
ATOM 783 C C . THR A 1 102 ? -4.245 -5.583 -7.604 1.00 94.69 102 THR A C 1
ATOM 785 O O . THR A 1 102 ? -3.174 -5.627 -6.985 1.00 94.69 102 THR A O 1
ATOM 788 N N . ASP A 1 103 ? -4.397 -6.055 -8.843 1.00 93.88 103 ASP A N 1
ATOM 789 C CA . ASP A 1 103 ? -3.325 -6.640 -9.646 1.00 93.88 103 ASP A CA 1
ATOM 790 C C . ASP A 1 103 ? -2.513 -5.546 -10.351 1.00 93.88 103 ASP A C 1
ATOM 792 O O . ASP A 1 103 ? -2.950 -4.934 -11.327 1.00 93.88 103 ASP A O 1
ATOM 796 N N . THR A 1 104 ? -1.308 -5.304 -9.842 1.00 91.50 104 THR A N 1
ATOM 797 C CA . THR A 1 104 ? -0.375 -4.295 -10.352 1.00 91.50 104 THR A CA 1
ATOM 798 C C . THR A 1 104 ? 0.421 -4.770 -11.566 1.00 91.50 104 THR A C 1
ATOM 800 O O . THR A 1 104 ? 1.055 -3.945 -12.219 1.00 91.50 104 THR A O 1
ATOM 803 N N . SER A 1 105 ? 0.377 -6.063 -11.916 1.00 87.44 105 SER A N 1
ATOM 804 C CA . SER A 1 105 ? 1.092 -6.605 -13.082 1.00 87.44 105 SER A CA 1
ATOM 805 C C . SER A 1 105 ? 0.516 -6.113 -14.417 1.00 87.44 105 SER A C 1
ATOM 807 O O . SER A 1 105 ? 1.202 -6.119 -15.438 1.00 87.44 105 SER A O 1
ATOM 809 N N . THR A 1 106 ? -0.718 -5.606 -14.397 1.00 86.81 106 THR A N 1
ATOM 810 C CA . THR A 1 106 ? -1.432 -5.028 -15.548 1.00 86.81 106 THR A CA 1
ATOM 811 C C . THR A 1 106 ? -1.073 -3.561 -15.827 1.00 86.81 106 THR A C 1
ATOM 813 O O . THR A 1 106 ? -1.701 -2.907 -16.665 1.00 86.81 106 THR A O 1
ATOM 816 N N . ALA A 1 107 ? -0.057 -3.027 -15.140 1.00 84.50 107 ALA A N 1
ATOM 817 C CA . ALA A 1 107 ? 0.437 -1.674 -15.354 1.00 84.50 107 ALA A CA 1
ATOM 818 C C . ALA A 1 107 ? 0.786 -1.401 -16.831 1.00 84.50 107 ALA A C 1
ATOM 820 O O . ALA A 1 107 ? 1.204 -2.311 -17.549 1.00 84.50 107 ALA A O 1
ATOM 821 N N . PRO A 1 108 ? 0.608 -0.157 -17.312 1.00 80.88 108 PRO A N 1
ATOM 822 C CA . PRO A 1 108 ? 0.306 1.068 -16.554 1.00 80.88 108 PRO A CA 1
ATOM 823 C C . PRO A 1 108 ? -1.175 1.264 -16.178 1.00 80.88 108 PRO A C 1
ATOM 825 O O . PRO A 1 108 ? -1.490 2.138 -15.374 1.00 80.88 108 PRO A O 1
ATOM 828 N N . ASN A 1 109 ? -2.091 0.451 -16.709 1.00 87.31 109 ASN A N 1
ATOM 829 C CA . ASN A 1 109 ? -3.537 0.648 -16.558 1.00 87.31 109 ASN A CA 1
ATOM 830 C C . ASN A 1 109 ? -4.097 0.000 -15.278 1.00 87.31 109 ASN A C 1
ATOM 832 O O . ASN A 1 109 ? -5.013 -0.817 -15.334 1.00 87.31 109 ASN A O 1
ATOM 836 N N . VAL A 1 110 ? -3.555 0.368 -14.113 1.00 90.25 110 VAL A N 1
ATOM 837 C CA . VAL A 1 110 ? -4.017 -0.144 -12.811 1.00 90.25 110 VAL A CA 1
ATOM 838 C C . VAL A 1 110 ? -5.034 0.815 -12.193 1.00 90.25 110 VAL A C 1
ATOM 840 O O . VAL A 1 110 ? -4.703 1.949 -11.835 1.00 90.25 110 VAL A O 1
ATOM 843 N N . ALA A 1 111 ? -6.268 0.346 -12.011 1.00 92.31 111 ALA A N 1
ATOM 844 C CA . ALA A 1 111 ? -7.304 1.076 -11.287 1.00 92.31 111 ALA A CA 1
ATOM 845 C C . ALA A 1 111 ? -7.276 0.704 -9.796 1.00 92.31 111 ALA A C 1
ATOM 847 O O . ALA A 1 111 ? -7.580 -0.426 -9.419 1.00 92.31 111 ALA A O 1
ATOM 848 N N . PHE A 1 112 ? -6.915 1.666 -8.947 1.00 93.88 112 PHE A N 1
ATOM 849 C CA . PHE A 1 112 ? -7.008 1.510 -7.495 1.00 93.88 112 PHE A CA 1
ATOM 850 C C . PHE A 1 112 ? -8.425 1.834 -7.008 1.00 93.88 112 PHE A C 1
ATOM 852 O O . PHE A 1 112 ? -9.060 2.727 -7.577 1.00 93.88 112 PHE A O 1
ATOM 859 N N . PRO A 1 113 ? -8.918 1.148 -5.961 1.00 95.62 113 PRO A N 1
ATOM 860 C CA . PRO A 1 113 ? -10.216 1.462 -5.378 1.00 95.62 113 PRO A CA 1
ATOM 861 C C . PRO A 1 113 ? -10.237 2.889 -4.816 1.00 95.62 113 PRO A C 1
ATOM 863 O O . PRO A 1 113 ? -9.201 3.467 -4.475 1.00 95.62 113 PRO A O 1
ATOM 866 N N . SER A 1 114 ? -11.434 3.461 -4.715 1.00 95.06 114 SER A N 1
ATOM 867 C CA . SER A 1 114 ? -11.648 4.774 -4.107 1.00 95.06 114 SER A CA 1
ATOM 868 C C . SER A 1 114 ? -11.670 4.668 -2.586 1.00 95.06 114 SER A C 1
ATOM 870 O O . SER A 1 114 ? -12.201 3.706 -2.032 1.00 95.06 114 SER A O 1
ATOM 872 N N . LYS A 1 115 ? -11.098 5.669 -1.915 1.00 95.12 115 LYS A N 1
ATOM 873 C CA . LYS A 1 115 ? -11.099 5.744 -0.453 1.00 95.12 115 LYS A CA 1
ATOM 874 C C . LYS A 1 115 ? -12.531 5.936 0.071 1.00 95.12 115 LYS A C 1
ATOM 876 O O . LYS A 1 115 ? -13.288 6.678 -0.557 1.00 95.12 115 LYS A O 1
ATOM 881 N N . PRO A 1 116 ? -12.894 5.290 1.188 1.00 94.81 116 PRO A N 1
ATOM 882 C CA . PRO A 1 116 ? -14.164 5.532 1.863 1.00 94.81 116 PRO A CA 1
ATOM 883 C C . PRO A 1 116 ? -14.144 6.862 2.642 1.00 94.81 116 PRO A C 1
ATOM 885 O O . PRO A 1 116 ? -13.072 7.425 2.881 1.00 94.81 116 PRO A O 1
ATOM 888 N N . GLU A 1 117 ? -15.332 7.350 3.014 1.00 83.00 117 GLU A N 1
ATOM 889 C CA . GLU A 1 117 ? -15.543 8.570 3.820 1.00 83.00 117 GLU A CA 1
ATOM 890 C C . GLU A 1 117 ? -15.350 8.361 5.335 1.00 83.00 117 GLU A C 1
ATOM 892 O O . GLU A 1 117 ? -15.518 7.219 5.830 1.00 83.00 117 GLU A O 1
#

Radius of gyration: 24.62 Å; Cα contacts (8 Å, |Δi|>4): 101; chains: 1; bounding box: 54×30×65 Å